Protein AF-A0A953SJ76-F1 (afdb_monomer_lite)

Secondary structure (DSSP, 8-state):
--HHHHHHHHHHHHTT-HHHHHHHHHHHHHHHHHHHHHHHS-HHHHHHHHHHHHHHHHHTGGG--TTS-HHHHHHHHHHHHHHHHHHHTS----TTTGGGT--S---TT--------SSHHHHHHHHHHTTSSSS-----

Sequence (140 aa):
MDRQTERDLIERAIAGDRVAAGEFIQAHQASVYAYLLRMCGRPHLAEDIAQEAFVRVLSNLDRFDFRYRFSTWLFTIARRLYINAMQKHKPAFDSEIVERAVGGGFNPGEPVDDGESLHSRRDMLQHALMRLSTEQREII

Foldseek 3Di:
DDLVLLVVLLVVLVVVPVVSLVVNCVVCLVVQLVVLCVVPVDNVVSVVLSVVLSVVCSVCSVVDDSVDDVNVVSNVSSVVSSVVVVVVPDPPPPPVVVVVPDPDDDDPDDDPDDPDPPPPVVVVVVVVVVVPPDPPPDDD

pLDDT: mean 74.94, std 24.08, range [32.59, 97.19]

Structure (mmCIF, N/CA/C/O backbone):
data_AF-A0A953SJ76-F1
#
_entry.id   AF-A0A953SJ76-F1
#
loop_
_atom_site.group_PDB
_atom_site.id
_atom_site.type_symbol
_atom_site.label_atom_id
_atom_site.label_alt_id
_atom_site.label_comp_id
_atom_site.label_asym_id
_atom_site.label_entity_id
_atom_site.label_seq_id
_atom_site.pdbx_PDB_ins_code
_atom_site.Cartn_x
_atom_site.Cartn_y
_atom_site.Cartn_z
_atom_site.occupancy
_atom_site.B_iso_or_equiv
_atom_site.auth_seq_id
_atom_site.auth_comp_id
_atom_site.auth_asym_id
_atom_site.auth_atom_id
_atom_site.pdbx_PDB_model_num
ATOM 1 N N . MET A 1 1 ? 6.262 4.500 12.864 1.00 83.88 1 MET A N 1
ATOM 2 C CA . MET A 1 1 ? 4.895 4.231 13.345 1.00 83.88 1 MET A CA 1
ATOM 3 C C . MET A 1 1 ? 4.951 3.029 14.271 1.00 83.88 1 MET A C 1
ATOM 5 O O . MET A 1 1 ? 5.533 2.016 13.889 1.00 83.88 1 MET A O 1
ATOM 9 N N . ASP A 1 2 ? 4.469 3.164 15.503 1.00 91.25 2 ASP A N 1
ATOM 10 C CA . ASP A 1 2 ? 4.344 2.035 16.430 1.00 91.25 2 ASP A CA 1
ATOM 11 C C . ASP A 1 2 ? 3.109 1.171 16.093 1.00 91.25 2 ASP A C 1
ATOM 13 O O . ASP A 1 2 ? 2.297 1.526 15.240 1.00 91.25 2 ASP A O 1
ATOM 17 N N . ARG A 1 3 ? 2.977 0.011 16.750 1.00 88.94 3 ARG A N 1
ATOM 18 C CA . ARG A 1 3 ? 1.925 -0.975 16.446 1.00 88.94 3 ARG A CA 1
ATOM 19 C C . ARG A 1 3 ? 0.522 -0.523 16.873 1.00 88.94 3 ARG A C 1
ATOM 21 O O . ARG A 1 3 ? -0.448 -0.988 16.285 1.00 88.94 3 ARG A O 1
ATOM 28 N N . GLN A 1 4 ? 0.408 0.324 17.895 1.00 93.25 4 GLN A N 1
ATOM 29 C CA . GLN A 1 4 ? -0.884 0.807 18.379 1.00 93.25 4 GLN A CA 1
ATOM 30 C C . GLN A 1 4 ? -1.423 1.892 17.448 1.00 93.25 4 GLN A C 1
ATOM 32 O O . GLN A 1 4 ? -2.581 1.828 17.051 1.00 93.25 4 GLN A O 1
ATOM 37 N N . THR A 1 5 ? -0.558 2.817 17.032 1.00 94.25 5 THR A N 1
ATOM 38 C CA . THR A 1 5 ? -0.881 3.835 16.025 1.00 94.25 5 THR A CA 1
ATOM 39 C C . THR A 1 5 ? -1.232 3.194 14.677 1.00 94.25 5 THR A C 1
ATOM 41 O O . THR A 1 5 ? -2.223 3.569 14.062 1.00 94.25 5 THR A O 1
ATOM 44 N N . GLU A 1 6 ? -0.475 2.178 14.233 1.00 93.19 6 GLU A N 1
ATOM 45 C CA . GLU A 1 6 ? -0.784 1.428 12.998 1.00 93.19 6 GLU A CA 1
ATOM 46 C C . GLU A 1 6 ? -2.164 0.755 13.079 1.00 93.19 6 GLU A C 1
ATOM 48 O O . GLU A 1 6 ? -2.924 0.787 12.115 1.00 93.19 6 GLU A O 1
ATOM 53 N N . ARG A 1 7 ? -2.518 0.191 14.240 1.00 95.31 7 ARG A N 1
ATOM 54 C CA . ARG A 1 7 ? -3.835 -0.414 14.462 1.00 95.31 7 ARG A CA 1
ATOM 55 C C . ARG A 1 7 ? -4.966 0.614 14.401 1.00 95.31 7 ARG A C 1
ATOM 57 O O . ARG A 1 7 ? -5.928 0.365 13.684 1.00 95.31 7 ARG A O 1
ATOM 64 N N . ASP A 1 8 ? -4.845 1.735 15.113 1.00 96.56 8 ASP A N 1
ATOM 65 C CA . ASP A 1 8 ? -5.875 2.788 15.141 1.00 96.56 8 ASP A CA 1
ATOM 66 C C . ASP A 1 8 ? -6.176 3.320 13.733 1.00 96.56 8 ASP A C 1
ATOM 68 O O . ASP A 1 8 ? -7.334 3.409 13.320 1.00 96.56 8 ASP A O 1
ATOM 72 N N . LEU A 1 9 ? -5.125 3.584 12.951 1.00 95.44 9 LEU A N 1
ATOM 73 C CA . LEU A 1 9 ? -5.268 4.044 11.572 1.00 95.44 9 LEU A CA 1
ATOM 74 C C . LEU A 1 9 ? -5.977 3.014 10.687 1.00 95.44 9 LEU A C 1
ATOM 76 O O . LEU A 1 9 ? -6.835 3.389 9.890 1.00 95.44 9 LEU A O 1
ATOM 80 N N . ILE A 1 10 ? -5.655 1.724 10.836 1.00 94.25 10 ILE A N 1
ATOM 81 C CA . ILE A 1 10 ? -6.316 0.648 10.086 1.00 94.25 10 ILE A CA 1
ATOM 82 C C . ILE A 1 10 ? -7.796 0.546 10.475 1.00 94.25 10 ILE A C 1
ATOM 84 O O . ILE A 1 10 ? -8.648 0.484 9.593 1.00 94.25 10 ILE A O 1
ATOM 88 N N . GLU A 1 11 ? -8.120 0.553 11.769 1.00 96.31 11 GLU A N 1
ATOM 89 C CA . GLU A 1 11 ? -9.504 0.448 12.255 1.00 96.31 11 GLU A CA 1
ATOM 90 C C . GLU A 1 11 ? -10.362 1.624 11.760 1.00 96.31 11 GLU A C 1
ATOM 92 O O . GLU A 1 11 ? -11.468 1.425 11.250 1.00 96.31 11 GLU A O 1
ATOM 97 N N . ARG A 1 12 ? -9.826 2.847 11.806 1.00 96.69 12 ARG A N 1
ATOM 98 C CA . ARG A 1 12 ? -10.492 4.041 11.264 1.00 96.69 12 ARG A CA 1
ATOM 99 C C . ARG A 1 12 ? -10.632 3.994 9.745 1.00 96.69 12 ARG A C 1
ATOM 101 O O . ARG A 1 12 ? -11.690 4.343 9.220 1.00 96.69 12 ARG A O 1
ATOM 108 N N . ALA A 1 13 ? -9.608 3.531 9.032 1.00 93.88 13 ALA A N 1
ATOM 109 C CA . ALA A 1 13 ? -9.669 3.369 7.583 1.00 93.88 13 ALA A CA 1
ATOM 110 C C . ALA A 1 13 ? -10.743 2.347 7.166 1.00 93.88 13 ALA A C 1
ATOM 112 O O . ALA A 1 13 ? -11.484 2.603 6.218 1.00 93.88 13 ALA A O 1
ATOM 113 N N . ILE A 1 14 ? -10.893 1.239 7.906 1.00 93.88 14 ILE A N 1
ATOM 114 C CA . ILE A 1 14 ? -11.980 0.261 7.710 1.00 93.88 14 ILE A CA 1
ATOM 115 C C . ILE A 1 14 ? -13.352 0.916 7.935 1.00 93.88 14 ILE A C 1
ATOM 117 O O . ILE A 1 14 ? -14.290 0.648 7.187 1.00 93.88 14 ILE A O 1
ATOM 121 N N . ALA A 1 15 ? -13.468 1.821 8.911 1.00 95.19 15 ALA A N 1
ATOM 122 C CA . ALA A 1 15 ? -14.686 2.595 9.165 1.00 95.19 15 ALA A CA 1
ATOM 123 C C . ALA A 1 15 ? -14.970 3.697 8.116 1.00 95.19 15 ALA A C 1
ATOM 125 O O . ALA A 1 15 ? -15.974 4.402 8.223 1.00 95.19 15 ALA A O 1
ATOM 126 N N . GLY A 1 16 ? -14.117 3.852 7.096 1.00 91.69 16 GLY A N 1
ATOM 127 C CA . GLY A 1 16 ? -14.292 4.816 6.007 1.00 91.69 16 GLY A CA 1
ATOM 128 C C . GLY A 1 16 ? -13.602 6.167 6.220 1.00 91.69 16 GLY A C 1
ATOM 129 O O . GLY A 1 16 ? -13.814 7.087 5.425 1.00 91.69 16 GLY A O 1
ATOM 130 N N . ASP A 1 17 ? -12.761 6.306 7.250 1.00 94.94 17 ASP A N 1
ATOM 131 C CA . ASP A 1 17 ? -11.958 7.509 7.472 1.00 94.94 17 ASP A CA 1
ATOM 132 C C . ASP A 1 17 ? -10.850 7.626 6.410 1.00 94.94 17 ASP A C 1
ATOM 134 O O . ASP A 1 17 ? -9.810 6.961 6.452 1.00 94.94 17 ASP A O 1
ATOM 138 N N . ARG A 1 18 ? -11.078 8.514 5.438 1.00 90.25 18 ARG A N 1
ATOM 139 C CA . ARG A 1 18 ? -10.141 8.772 4.337 1.00 90.25 18 ARG A CA 1
ATOM 140 C C . ARG A 1 18 ? -8.841 9.427 4.796 1.00 90.25 18 ARG A C 1
ATOM 142 O O . ARG A 1 18 ? -7.828 9.259 4.122 1.00 90.25 18 ARG A O 1
ATOM 149 N N . VAL A 1 19 ? -8.859 10.170 5.903 1.00 93.94 19 VAL A N 1
ATOM 150 C CA . VAL A 1 19 ? -7.654 10.802 6.453 1.00 93.94 19 VAL A CA 1
ATOM 151 C C . VAL A 1 19 ? -6.761 9.723 7.049 1.00 93.94 19 VAL A C 1
ATOM 153 O O . VAL A 1 19 ? -5.588 9.646 6.692 1.00 93.94 19 VAL A O 1
ATOM 156 N N . ALA A 1 20 ? -7.340 8.817 7.844 1.00 92.38 20 ALA A N 1
ATOM 157 C CA . ALA A 1 20 ? -6.615 7.674 8.396 1.00 92.38 20 ALA A CA 1
ATOM 158 C C . ALA A 1 20 ? -6.025 6.780 7.291 1.00 92.38 20 ALA A C 1
ATOM 160 O O . ALA A 1 20 ? -4.853 6.407 7.352 1.00 92.38 20 ALA A O 1
ATOM 161 N N . ALA A 1 21 ? -6.799 6.507 6.233 1.00 89.06 21 ALA A N 1
ATOM 162 C CA . ALA A 1 21 ? -6.310 5.777 5.064 1.00 89.06 21 ALA A CA 1
ATOM 163 C C . ALA A 1 21 ? -5.140 6.498 4.364 1.00 89.06 21 ALA A C 1
ATOM 165 O O . ALA A 1 21 ? -4.173 5.855 3.953 1.00 89.06 21 ALA A O 1
ATOM 166 N N . GLY A 1 22 ? -5.205 7.827 4.244 1.00 90.50 22 GLY A N 1
ATOM 167 C CA . GLY A 1 22 ? -4.145 8.645 3.652 1.00 90.50 22 GLY A CA 1
ATOM 168 C C . GLY A 1 22 ? -2.847 8.617 4.460 1.00 90.50 22 GLY A C 1
ATOM 169 O O . GLY A 1 22 ? -1.788 8.336 3.899 1.00 90.50 22 GLY A O 1
ATOM 170 N N . GLU A 1 23 ? -2.924 8.844 5.772 1.00 92.31 23 GLU A N 1
ATOM 171 C CA . GLU A 1 23 ? -1.767 8.792 6.680 1.00 92.31 23 GLU A CA 1
ATOM 172 C C . GLU A 1 23 ? -1.094 7.416 6.655 1.00 92.31 23 GLU A C 1
ATOM 174 O O . GLU A 1 23 ? 0.132 7.289 6.574 1.00 92.31 23 GLU A O 1
ATOM 179 N N . PHE A 1 24 ? -1.917 6.373 6.656 1.00 86.81 24 PHE A N 1
ATOM 180 C CA . PHE A 1 24 ? -1.479 4.995 6.562 1.00 86.81 24 PHE A CA 1
ATOM 181 C C . PHE A 1 24 ? -0.731 4.693 5.257 1.00 86.81 24 PHE A C 1
ATOM 183 O O . PHE A 1 24 ? 0.373 4.146 5.280 1.00 86.81 24 PHE A O 1
ATOM 190 N N . ILE A 1 25 ? -1.282 5.093 4.107 1.00 90.06 25 ILE A N 1
ATOM 191 C CA . ILE A 1 25 ? -0.614 4.930 2.807 1.00 90.06 25 ILE A CA 1
ATOM 192 C C . ILE A 1 25 ? 0.693 5.723 2.773 1.00 90.06 25 ILE A C 1
ATOM 194 O O . ILE A 1 25 ? 1.729 5.189 2.366 1.00 90.06 25 ILE A O 1
ATOM 198 N N . GLN A 1 26 ? 0.674 6.972 3.239 1.00 92.31 26 GLN A N 1
ATOM 199 C CA . GLN A 1 26 ? 1.842 7.849 3.237 1.00 92.31 26 GLN A CA 1
ATOM 200 C C . GLN A 1 26 ? 3.007 7.259 4.044 1.00 92.31 26 GLN A C 1
ATOM 202 O O . GLN A 1 26 ? 4.163 7.380 3.632 1.00 92.31 26 GLN A O 1
ATOM 207 N N . ALA A 1 27 ? 2.718 6.565 5.147 1.00 92.25 27 ALA A N 1
ATOM 208 C CA . ALA A 1 27 ? 3.730 5.897 5.961 1.00 92.25 27 ALA A CA 1
ATOM 209 C C . ALA A 1 27 ? 4.440 4.738 5.233 1.00 92.25 27 ALA A C 1
ATOM 211 O O . ALA A 1 27 ? 5.590 4.421 5.551 1.00 92.25 27 ALA A O 1
ATOM 212 N N . HIS A 1 28 ? 3.790 4.108 4.249 1.00 93.12 28 HIS A N 1
ATOM 213 C CA . HIS A 1 28 ? 4.306 2.916 3.573 1.00 93.12 28 HIS A CA 1
ATOM 214 C C . HIS A 1 28 ? 4.743 3.140 2.120 1.00 93.12 28 HIS A C 1
ATOM 216 O O . HIS A 1 28 ? 5.595 2.387 1.634 1.00 93.12 28 HIS A O 1
ATOM 222 N N . GLN A 1 29 ? 4.231 4.172 1.441 1.00 93.75 29 GLN A N 1
ATOM 223 C CA . GLN A 1 29 ? 4.442 4.416 0.006 1.00 93.75 29 GLN A CA 1
ATOM 224 C C . GLN A 1 29 ? 5.914 4.378 -0.414 1.00 93.75 29 GLN A C 1
ATOM 226 O O . GLN A 1 29 ? 6.272 3.664 -1.349 1.00 93.75 29 GLN A O 1
ATOM 231 N N . ALA A 1 30 ? 6.791 5.064 0.326 1.00 94.12 30 ALA A N 1
ATOM 232 C CA . ALA A 1 30 ? 8.201 5.185 -0.030 1.00 94.12 30 ALA A CA 1
ATOM 233 C C . ALA A 1 30 ? 8.911 3.826 0.046 1.00 94.12 30 ALA A C 1
ATOM 235 O O . ALA A 1 30 ? 9.706 3.479 -0.826 1.00 94.12 30 ALA A O 1
ATOM 236 N N . SER A 1 31 ? 8.581 3.026 1.064 1.00 95.69 31 SER A N 1
ATOM 237 C CA . SER A 1 31 ? 9.171 1.700 1.264 1.00 95.69 31 SER A CA 1
ATOM 238 C C . SER A 1 31 ? 8.708 0.681 0.219 1.00 95.69 31 SER A C 1
ATOM 240 O O . SER A 1 31 ? 9.521 -0.102 -0.274 1.00 95.69 31 SER A O 1
ATOM 242 N N . VAL A 1 32 ? 7.426 0.716 -0.163 1.00 96.44 32 VAL A N 1
ATOM 243 C CA . VAL A 1 32 ? 6.865 -0.166 -1.195 1.00 96.44 32 VAL A CA 1
ATOM 244 C C . VAL A 1 32 ? 7.429 0.192 -2.562 1.00 96.44 32 VAL A C 1
ATOM 246 O O . VAL A 1 32 ? 7.891 -0.695 -3.278 1.00 96.44 32 VAL A O 1
ATOM 249 N N . TYR A 1 33 ? 7.464 1.483 -2.892 1.00 96.38 33 TYR A N 1
ATOM 250 C CA . TYR A 1 33 ? 8.047 1.961 -4.139 1.00 96.38 33 TYR A CA 1
ATOM 251 C C . TYR A 1 33 ? 9.529 1.587 -4.247 1.00 96.38 33 TYR A C 1
ATOM 253 O O . TYR A 1 33 ? 9.932 0.977 -5.233 1.00 96.38 33 TYR A O 1
ATOM 261 N N . ALA A 1 34 ? 10.339 1.861 -3.217 1.00 96.38 34 ALA A N 1
ATOM 262 C CA . ALA A 1 34 ? 11.764 1.520 -3.225 1.00 96.38 34 ALA A CA 1
ATOM 263 C C . ALA A 1 34 ? 12.005 0.007 -3.378 1.00 96.38 34 ALA A C 1
ATOM 265 O O . ALA A 1 34 ? 12.905 -0.415 -4.108 1.00 96.38 34 ALA A O 1
ATOM 266 N N . TYR A 1 35 ? 11.185 -0.817 -2.721 1.00 97.19 35 TYR A N 1
ATOM 267 C CA . TYR A 1 35 ? 11.225 -2.269 -2.871 1.00 97.19 35 TYR A CA 1
ATOM 268 C C . TYR A 1 35 ? 10.931 -2.705 -4.311 1.00 97.19 35 TYR A C 1
ATOM 270 O O . TYR A 1 35 ? 11.720 -3.444 -4.899 1.00 97.19 35 TYR A O 1
ATOM 278 N N . LEU A 1 36 ? 9.836 -2.219 -4.897 1.00 96.31 36 LEU A N 1
ATOM 279 C CA . LEU A 1 36 ? 9.432 -2.560 -6.262 1.00 96.31 36 LEU A CA 1
ATOM 280 C C . LEU A 1 36 ? 10.424 -2.041 -7.303 1.00 96.31 36 LEU A C 1
ATOM 282 O O . LEU A 1 36 ? 10.757 -2.765 -8.242 1.00 96.31 36 LEU A O 1
ATOM 286 N N . LEU A 1 37 ? 10.957 -0.835 -7.108 1.00 97.00 37 LEU A N 1
ATOM 287 C CA . LEU A 1 37 ? 11.989 -0.254 -7.959 1.00 97.00 37 LEU A CA 1
ATOM 288 C C . LEU A 1 37 ? 13.245 -1.128 -7.972 1.00 97.00 37 LEU A C 1
ATOM 290 O O . LEU A 1 37 ? 13.774 -1.420 -9.042 1.00 97.00 37 LEU A O 1
ATOM 294 N N . ARG A 1 38 ? 13.679 -1.619 -6.805 1.00 95.69 38 ARG A N 1
ATOM 295 C CA . ARG A 1 38 ? 14.811 -2.551 -6.708 1.00 95.69 38 ARG A CA 1
ATOM 296 C C . ARG A 1 38 ? 14.539 -3.886 -7.406 1.00 95.69 38 ARG A C 1
ATOM 298 O O . ARG A 1 38 ? 15.477 -4.504 -7.896 1.00 95.69 38 ARG A O 1
ATOM 305 N N . MET A 1 39 ? 13.287 -4.344 -7.440 1.00 92.69 39 MET A N 1
ATOM 306 C CA . MET A 1 39 ? 12.917 -5.599 -8.100 1.00 92.69 39 MET A CA 1
ATOM 307 C C . MET A 1 39 ? 12.852 -5.479 -9.623 1.00 92.69 39 MET A C 1
ATOM 309 O O . MET A 1 39 ? 13.357 -6.356 -10.314 1.00 92.69 39 MET A O 1
ATOM 313 N N . CYS A 1 40 ? 12.217 -4.427 -10.147 1.00 92.00 40 CYS A N 1
ATOM 314 C CA . CYS A 1 40 ? 11.949 -4.304 -11.581 1.00 92.00 40 CYS A CA 1
ATOM 315 C C . CYS A 1 40 ? 12.962 -3.438 -12.345 1.00 92.00 40 CYS A C 1
ATOM 317 O O . CYS A 1 40 ? 13.019 -3.523 -13.570 1.00 92.00 40 CYS A O 1
ATOM 319 N N . GLY A 1 41 ? 13.722 -2.579 -11.658 1.00 92.25 41 GLY A N 1
ATOM 320 C CA . GLY A 1 41 ? 14.660 -1.635 -12.276 1.00 92.25 41 GLY A CA 1
ATOM 321 C C . GLY A 1 41 ? 14.002 -0.580 -13.176 1.00 92.25 41 GLY A C 1
ATOM 322 O O . GLY A 1 41 ? 14.695 0.074 -13.951 1.00 92.25 41 GLY A O 1
ATOM 323 N N . ARG A 1 42 ? 12.671 -0.427 -13.120 1.00 93.62 42 ARG A N 1
ATOM 324 C CA . ARG A 1 42 ? 11.880 0.436 -14.011 1.00 93.62 42 ARG A CA 1
ATOM 325 C C . ARG A 1 42 ? 10.966 1.352 -13.187 1.00 93.62 42 ARG A C 1
ATOM 327 O O . ARG A 1 42 ? 9.980 0.853 -12.650 1.00 93.62 42 ARG A O 1
ATOM 334 N N . PRO A 1 43 ? 11.243 2.668 -13.111 1.00 94.44 43 PRO A N 1
ATOM 335 C CA . PRO A 1 43 ? 10.475 3.604 -12.284 1.00 94.44 43 PRO A CA 1
ATOM 336 C C . PRO A 1 43 ? 8.964 3.575 -12.533 1.00 94.44 43 PRO A C 1
ATOM 338 O O . PRO A 1 43 ? 8.207 3.353 -11.595 1.00 94.44 43 PRO A O 1
ATOM 341 N N . HIS A 1 44 ? 8.536 3.689 -13.794 1.00 94.50 44 HIS A N 1
ATOM 342 C CA . HIS A 1 44 ? 7.112 3.681 -14.154 1.00 94.50 44 HIS A CA 1
ATOM 343 C C . HIS A 1 44 ? 6.403 2.393 -13.731 1.00 94.50 44 HIS A C 1
ATOM 345 O O . HIS A 1 44 ? 5.347 2.429 -13.116 1.00 94.50 44 HIS A O 1
ATOM 351 N N . LEU A 1 45 ? 7.028 1.239 -13.975 1.00 93.94 45 LEU A N 1
ATOM 352 C CA . LEU A 1 45 ? 6.436 -0.038 -13.591 1.00 93.94 45 LEU A CA 1
ATOM 353 C C . LEU A 1 45 ? 6.366 -0.206 -12.065 1.00 93.94 45 LEU A C 1
ATOM 355 O O . LEU A 1 45 ? 5.412 -0.784 -11.549 1.00 93.94 45 LEU A O 1
ATOM 359 N N . ALA A 1 46 ? 7.375 0.278 -11.336 1.00 94.56 46 ALA A N 1
ATOM 360 C CA . ALA A 1 46 ? 7.359 0.265 -9.878 1.00 94.56 46 ALA A CA 1
ATOM 361 C C . ALA A 1 46 ? 6.217 1.122 -9.320 1.00 94.56 46 ALA A C 1
ATOM 363 O O . ALA A 1 46 ? 5.558 0.704 -8.370 1.00 94.56 46 ALA A O 1
ATOM 364 N N . GLU A 1 47 ? 5.983 2.290 -9.918 1.00 95.12 47 GLU A N 1
ATOM 365 C CA . GLU A 1 47 ? 4.885 3.187 -9.567 1.00 95.12 47 GLU A CA 1
ATOM 366 C C . GLU A 1 47 ? 3.522 2.536 -9.830 1.00 95.12 47 GLU A C 1
ATOM 368 O O . GLU A 1 47 ? 2.716 2.441 -8.904 1.00 95.12 47 GLU A O 1
ATOM 373 N N . ASP A 1 48 ? 3.306 1.984 -11.027 1.00 95.75 48 ASP A N 1
ATOM 374 C CA . ASP A 1 48 ? 2.055 1.310 -11.397 1.00 95.75 48 ASP A CA 1
ATOM 375 C C . ASP A 1 48 ? 1.728 0.151 -10.441 1.00 95.75 48 ASP A C 1
ATOM 377 O O . ASP A 1 48 ? 0.611 0.025 -9.932 1.00 95.75 48 ASP A O 1
ATOM 381 N N . ILE A 1 49 ? 2.723 -0.695 -10.144 1.00 96.38 49 ILE A N 1
ATOM 382 C CA . ILE A 1 49 ? 2.545 -1.821 -9.218 1.00 96.38 49 ILE A CA 1
ATOM 383 C C . ILE A 1 49 ? 2.277 -1.320 -7.794 1.00 96.38 49 ILE A C 1
ATOM 385 O O . ILE A 1 49 ? 1.467 -1.919 -7.084 1.00 96.38 49 ILE A O 1
ATOM 389 N N . ALA A 1 50 ? 2.950 -0.253 -7.353 1.00 96.00 50 ALA A N 1
ATOM 390 C CA . ALA A 1 50 ? 2.744 0.308 -6.022 1.00 96.00 50 ALA A CA 1
ATOM 391 C C . ALA A 1 50 ? 1.318 0.847 -5.866 1.00 96.00 50 ALA A C 1
ATOM 393 O O . ALA A 1 50 ? 0.661 0.546 -4.869 1.00 96.00 50 ALA A O 1
ATOM 394 N N . GLN A 1 51 ? 0.822 1.589 -6.858 1.00 95.25 51 GLN A N 1
ATOM 395 C CA . GLN A 1 51 ? -0.542 2.114 -6.860 1.00 95.25 51 GLN A CA 1
ATOM 396 C C . GLN A 1 51 ? -1.572 0.980 -6.782 1.00 95.25 51 GLN A C 1
ATOM 398 O O . GLN A 1 51 ? -2.410 0.970 -5.879 1.00 95.25 51 GLN A O 1
ATOM 403 N N . GLU A 1 52 ? -1.454 -0.030 -7.648 1.00 95.94 52 GLU A N 1
ATOM 404 C CA . GLU A 1 52 ? -2.326 -1.212 -7.626 1.00 95.94 52 GLU A CA 1
ATOM 405 C C . GLU A 1 52 ? -2.246 -1.962 -6.281 1.00 95.94 52 GLU A C 1
ATOM 407 O O . GLU A 1 52 ? -3.258 -2.449 -5.769 1.00 95.94 52 GLU A O 1
ATOM 412 N N . ALA A 1 53 ? -1.063 -2.034 -5.657 1.00 95.69 53 ALA A N 1
ATOM 413 C CA . ALA A 1 53 ? -0.903 -2.653 -4.342 1.00 95.69 53 ALA A CA 1
ATOM 414 C C . ALA A 1 53 ? -1.709 -1.920 -3.263 1.00 95.69 53 ALA A C 1
ATOM 416 O O . ALA A 1 53 ? -2.405 -2.575 -2.484 1.00 95.69 53 ALA A O 1
ATOM 417 N N . PHE A 1 54 ? -1.661 -0.586 -3.234 1.00 94.50 54 PHE A N 1
ATOM 418 C CA . PHE A 1 54 ? -2.430 0.208 -2.274 1.00 94.50 54 PHE A CA 1
ATOM 419 C C . PHE A 1 54 ? -3.935 0.135 -2.529 1.00 94.50 54 PHE A C 1
ATOM 421 O O . PHE A 1 54 ? -4.695 -0.006 -1.571 1.00 94.50 54 PHE A O 1
ATOM 428 N N . VAL A 1 55 ? -4.371 0.125 -3.793 1.00 95.19 55 VAL A N 1
ATOM 429 C CA . VAL A 1 55 ? -5.784 -0.101 -4.142 1.00 95.19 55 VAL A CA 1
ATOM 430 C C . VAL A 1 55 ? -6.266 -1.444 -3.590 1.00 95.19 55 VAL A C 1
ATOM 432 O O . VAL A 1 55 ? -7.301 -1.503 -2.921 1.00 95.19 55 VAL A O 1
ATOM 435 N N . ARG A 1 56 ? -5.505 -2.528 -3.796 1.00 92.94 56 ARG A N 1
ATOM 436 C CA . ARG A 1 56 ? -5.868 -3.857 -3.275 1.00 92.94 56 ARG A CA 1
ATOM 437 C C . ARG A 1 56 ? -5.870 -3.929 -1.760 1.00 92.94 56 ARG A C 1
ATOM 439 O O . ARG A 1 56 ? -6.749 -4.580 -1.202 1.00 92.94 56 ARG A O 1
ATOM 446 N N . VAL A 1 57 ? -4.902 -3.286 -1.116 1.00 93.12 57 VAL A N 1
ATOM 447 C CA . VAL A 1 57 ? -4.816 -3.205 0.343 1.00 93.12 57 VAL A CA 1
ATOM 448 C C . VAL A 1 57 ? -6.043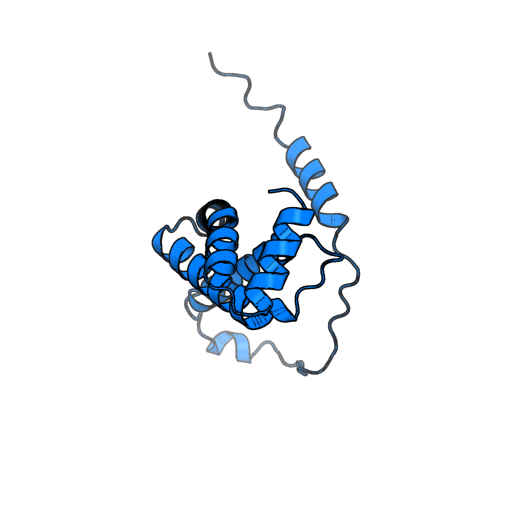 -2.521 0.913 1.00 93.12 57 VAL A C 1
ATOM 450 O O . VAL A 1 57 ? -6.696 -3.114 1.759 1.00 93.12 57 VAL A O 1
ATOM 453 N N . LEU A 1 58 ? -6.399 -1.331 0.422 1.00 92.06 58 LEU A N 1
ATOM 454 C CA . LEU A 1 58 ? -7.581 -0.616 0.902 1.00 92.06 58 LEU A CA 1
ATOM 455 C C . LEU A 1 58 ? -8.866 -1.412 0.647 1.00 92.06 58 LEU A C 1
ATOM 457 O O . LEU A 1 58 ? -9.722 -1.490 1.520 1.00 92.06 58 LEU A O 1
ATOM 461 N N . SER A 1 59 ? -8.972 -2.057 -0.519 1.00 91.69 59 SER A N 1
ATOM 462 C CA . SER A 1 59 ? -10.150 -2.854 -0.897 1.00 91.69 59 SER A CA 1
ATOM 463 C C . SER A 1 59 ? -10.326 -4.140 -0.081 1.00 91.69 59 SER A C 1
ATOM 465 O O . SER A 1 59 ? -11.382 -4.757 -0.155 1.00 91.69 59 SER A O 1
ATOM 467 N N . ASN A 1 60 ? -9.288 -4.590 0.630 1.00 93.50 60 ASN A N 1
ATOM 468 C CA . ASN A 1 60 ? -9.302 -5.82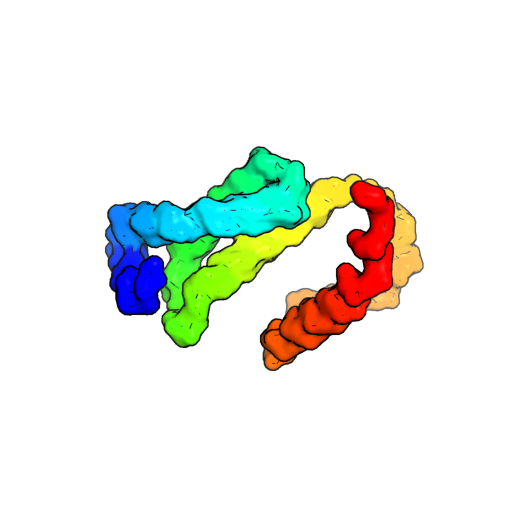1 1.428 1.00 93.50 60 ASN A CA 1
ATOM 469 C C . ASN A 1 60 ? -8.842 -5.571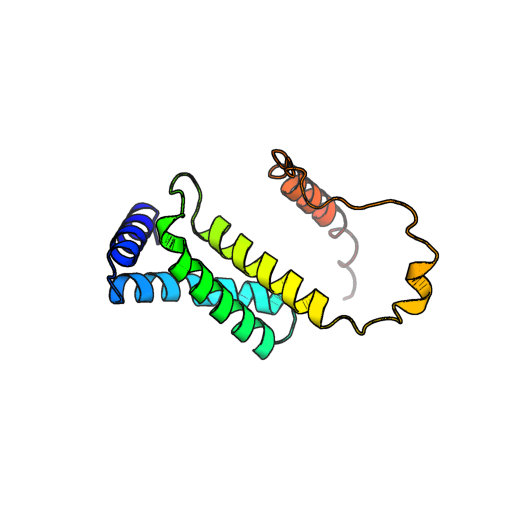 2.870 1.00 93.50 60 ASN A C 1
ATOM 471 O O . ASN A 1 60 ? -8.409 -6.503 3.551 1.00 93.50 60 ASN A O 1
ATOM 475 N N . LEU A 1 61 ? -8.847 -4.313 3.315 1.00 92.56 61 LEU A N 1
ATOM 476 C CA . LEU A 1 61 ? -8.286 -3.925 4.606 1.00 92.56 61 LEU A CA 1
ATOM 477 C C . LEU A 1 61 ? -9.077 -4.541 5.767 1.00 92.56 61 LEU A C 1
ATOM 479 O O . LEU A 1 61 ? -8.496 -4.904 6.783 1.00 92.56 61 LEU A O 1
ATOM 483 N N . ASP A 1 62 ? -10.378 -4.750 5.564 1.00 92.62 62 ASP A N 1
ATOM 484 C CA . ASP A 1 62 ? -11.300 -5.479 6.441 1.00 92.62 62 ASP A CA 1
ATOM 485 C C . ASP A 1 62 ? -10.879 -6.936 6.702 1.00 92.62 62 ASP A C 1
ATOM 487 O O . ASP A 1 62 ? -11.235 -7.516 7.726 1.00 92.62 62 ASP A O 1
ATOM 491 N N . ARG A 1 63 ? -10.092 -7.530 5.797 1.00 92.38 63 ARG A N 1
ATOM 492 C CA . ARG A 1 63 ? -9.583 -8.906 5.905 1.00 92.38 63 ARG A CA 1
ATOM 493 C C . ARG A 1 63 ? -8.212 -8.992 6.572 1.00 92.38 63 ARG A C 1
ATOM 495 O O . ARG A 1 63 ? -7.665 -10.091 6.688 1.00 92.38 63 ARG A O 1
ATOM 502 N N . PHE A 1 64 ? -7.616 -7.864 6.955 1.00 92.50 64 PHE A N 1
ATOM 503 C CA . PHE A 1 64 ? -6.310 -7.860 7.598 1.00 92.50 64 PHE A CA 1
ATOM 504 C C . PHE A 1 64 ? -6.392 -8.421 9.023 1.00 92.50 64 PHE A C 1
ATOM 506 O O . PHE A 1 64 ? -7.174 -7.972 9.857 1.00 92.50 64 PHE A O 1
ATOM 513 N N . ASP A 1 65 ? -5.528 -9.389 9.320 1.00 91.50 65 ASP A N 1
ATOM 514 C CA . ASP A 1 65 ? -5.416 -9.985 10.646 1.00 91.50 65 ASP A CA 1
ATOM 515 C C . ASP A 1 65 ? -4.273 -9.336 11.441 1.00 91.50 65 ASP A C 1
ATOM 517 O O . ASP A 1 65 ? -3.086 -9.538 11.158 1.00 91.50 65 ASP A O 1
ATOM 521 N N . PHE A 1 66 ? -4.640 -8.601 12.494 1.00 91.94 66 PHE A N 1
ATOM 522 C CA . PHE A 1 66 ? -3.722 -7.867 13.371 1.00 91.94 66 PHE A CA 1
ATOM 523 C C . PHE A 1 66 ? -2.705 -8.735 14.136 1.00 91.94 66 PHE A C 1
ATOM 525 O O . PHE A 1 66 ? -1.774 -8.197 14.759 1.00 91.94 66 PHE A O 1
ATOM 532 N N . ARG A 1 67 ? -2.843 -10.069 14.113 1.00 91.50 67 ARG A N 1
ATOM 533 C CA . ARG A 1 67 ? -1.805 -10.985 14.614 1.00 91.50 67 ARG A CA 1
ATOM 534 C C . ARG A 1 67 ? -0.507 -10.835 13.818 1.00 91.50 67 ARG A C 1
ATOM 536 O O . ARG A 1 67 ? 0.576 -10.918 14.406 1.00 91.50 67 ARG A O 1
ATOM 543 N N . TYR A 1 68 ? -0.602 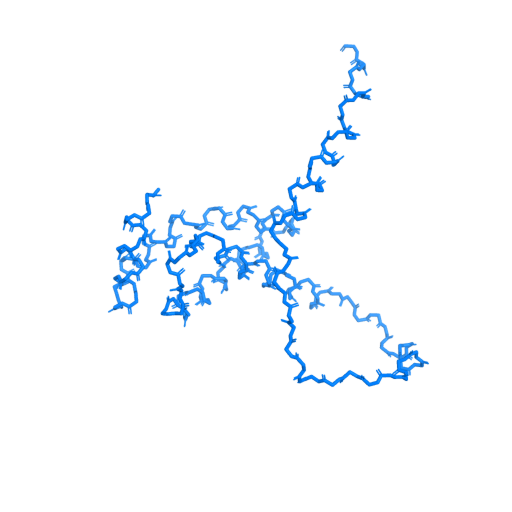-10.532 12.524 1.00 91.62 68 TYR A N 1
ATOM 544 C CA . TYR A 1 68 ? 0.541 -10.328 11.637 1.00 91.62 68 TYR A CA 1
ATOM 545 C C . TYR A 1 68 ? 0.999 -8.864 11.600 1.00 91.62 68 TYR A C 1
ATOM 547 O O . TYR A 1 68 ? 0.320 -7.949 12.064 1.00 91.62 68 TYR A O 1
ATOM 555 N N . ARG A 1 69 ? 2.200 -8.631 11.061 1.00 90.19 69 ARG A N 1
ATOM 556 C CA . ARG A 1 69 ? 2.686 -7.277 10.762 1.00 90.19 69 ARG A CA 1
ATOM 557 C C . ARG A 1 69 ? 2.041 -6.804 9.467 1.00 90.19 69 ARG A C 1
ATOM 559 O O . ARG A 1 69 ? 2.138 -7.501 8.455 1.00 90.19 69 ARG A O 1
ATOM 566 N N . PHE A 1 70 ? 1.457 -5.610 9.479 1.00 91.00 70 PHE A N 1
ATOM 567 C CA . PHE A 1 70 ? 0.826 -5.049 8.289 1.00 91.00 70 PHE A CA 1
ATOM 568 C C . PHE A 1 70 ? 1.812 -4.932 7.121 1.00 91.00 70 PHE A C 1
ATOM 570 O O . PHE A 1 70 ? 1.511 -5.352 6.005 1.00 91.00 70 PHE A O 1
ATOM 577 N N . SER A 1 71 ? 3.041 -4.484 7.399 1.00 90.06 71 SER A N 1
ATOM 578 C CA . SER A 1 71 ? 4.108 -4.427 6.396 1.00 90.06 71 SER A CA 1
ATOM 579 C C . SER A 1 71 ? 4.322 -5.769 5.686 1.00 90.06 71 SER A C 1
ATOM 581 O O . SER A 1 71 ? 4.426 -5.808 4.464 1.00 90.06 71 SER A O 1
ATOM 583 N N . THR A 1 72 ? 4.320 -6.891 6.410 1.00 92.56 72 THR A N 1
ATOM 584 C CA . THR A 1 72 ? 4.455 -8.229 5.813 1.00 92.56 72 THR A CA 1
ATOM 585 C C . THR A 1 72 ? 3.310 -8.544 4.850 1.00 92.56 72 THR A C 1
ATOM 587 O O . THR A 1 72 ? 3.552 -9.068 3.760 1.00 92.56 72 THR A O 1
ATOM 590 N N . TRP A 1 73 ? 2.075 -8.200 5.217 1.00 94.94 73 TRP A N 1
ATOM 591 C CA . TRP A 1 73 ? 0.902 -8.391 4.363 1.00 94.94 73 TRP A CA 1
ATOM 592 C C . TRP A 1 73 ? 0.970 -7.515 3.100 1.00 94.94 73 TRP A C 1
ATOM 594 O O . TRP A 1 73 ? 0.863 -8.031 1.985 1.00 94.94 73 TRP A O 1
ATOM 604 N N . LEU A 1 74 ? 1.285 -6.227 3.258 1.00 94.88 74 LEU A N 1
ATOM 605 C CA . LEU A 1 74 ? 1.470 -5.269 2.165 1.00 94.88 74 LEU A CA 1
ATOM 606 C C . LEU A 1 74 ? 2.554 -5.713 1.170 1.00 94.88 74 LEU A C 1
ATOM 608 O O . LEU A 1 74 ? 2.307 -5.777 -0.035 1.00 94.88 74 LEU A O 1
ATOM 612 N N . PHE A 1 75 ? 3.746 -6.082 1.654 1.00 94.56 75 PHE A N 1
ATOM 613 C CA . PHE A 1 75 ? 4.837 -6.541 0.785 1.00 94.56 75 PHE A CA 1
ATOM 614 C C . PHE A 1 75 ? 4.511 -7.864 0.082 1.00 94.56 75 PHE A C 1
ATOM 616 O O . PHE A 1 75 ? 4.976 -8.099 -1.035 1.00 94.56 75 PHE A O 1
ATOM 623 N N . THR A 1 76 ? 3.682 -8.716 0.690 1.00 95.81 76 THR A N 1
ATOM 624 C CA . THR A 1 76 ? 3.193 -9.941 0.042 1.00 95.81 76 THR A CA 1
ATOM 625 C C . THR A 1 76 ? 2.300 -9.611 -1.153 1.00 95.81 76 THR A C 1
ATOM 627 O O . THR A 1 76 ? 2.483 -10.189 -2.227 1.00 95.81 76 THR A O 1
ATOM 630 N N . ILE A 1 77 ? 1.379 -8.654 -1.002 1.00 94.88 77 ILE A N 1
ATOM 631 C CA . ILE A 1 77 ? 0.519 -8.177 -2.094 1.00 94.88 77 ILE A CA 1
ATOM 632 C C . ILE A 1 77 ? 1.367 -7.542 -3.204 1.00 94.88 77 ILE A C 1
ATOM 634 O O . ILE A 1 77 ? 1.259 -7.954 -4.360 1.00 94.88 77 ILE A O 1
ATOM 638 N N . ALA A 1 78 ? 2.269 -6.619 -2.854 1.00 93.81 78 ALA A N 1
ATOM 639 C CA . ALA A 1 78 ? 3.149 -5.948 -3.814 1.00 93.81 78 ALA A CA 1
ATOM 640 C C . ALA A 1 78 ? 4.011 -6.946 -4.609 1.00 93.81 78 ALA A C 1
ATOM 642 O O . ALA A 1 78 ? 4.093 -6.871 -5.835 1.00 93.81 78 ALA A O 1
ATOM 643 N N . ARG A 1 79 ? 4.598 -7.950 -3.940 1.00 96.12 79 ARG A N 1
ATOM 644 C CA . ARG A 1 79 ? 5.383 -8.999 -4.607 1.00 96.12 79 ARG A CA 1
ATOM 645 C C . ARG A 1 79 ? 4.538 -9.832 -5.571 1.00 96.12 79 ARG A C 1
ATOM 647 O O . ARG A 1 79 ? 5.014 -10.155 -6.657 1.00 96.12 79 ARG A O 1
ATOM 654 N N . ARG A 1 80 ? 3.313 -10.206 -5.187 1.00 96.06 80 ARG A N 1
ATOM 655 C CA . ARG A 1 80 ? 2.399 -10.967 -6.060 1.00 96.06 80 ARG A CA 1
ATOM 656 C C . ARG A 1 80 ? 2.065 -10.175 -7.323 1.00 96.06 80 ARG A C 1
ATOM 658 O O . ARG A 1 80 ? 2.139 -10.721 -8.419 1.00 96.06 80 ARG A O 1
ATOM 665 N N . LEU A 1 81 ? 1.773 -8.886 -7.176 1.00 95.88 81 LEU A N 1
ATOM 666 C CA . LEU A 1 81 ? 1.523 -7.990 -8.305 1.00 95.88 81 LEU A CA 1
ATOM 667 C C . LEU A 1 81 ? 2.730 -7.867 -9.233 1.00 95.88 81 LEU A C 1
ATOM 669 O O . LEU A 1 81 ? 2.578 -7.985 -10.446 1.00 95.88 81 LEU A O 1
ATOM 673 N N . TYR A 1 82 ? 3.927 -7.717 -8.669 1.00 95.62 82 TYR A N 1
ATOM 674 C CA . TYR A 1 82 ? 5.163 -7.709 -9.444 1.00 95.62 82 TYR A CA 1
ATOM 675 C C . TYR A 1 82 ? 5.356 -8.996 -10.257 1.00 95.62 82 TYR A C 1
ATOM 677 O O . TYR A 1 82 ? 5.635 -8.925 -11.452 1.00 95.62 82 TYR A O 1
ATOM 685 N N . ILE A 1 83 ? 5.174 -10.173 -9.646 1.00 94.06 83 ILE A N 1
ATOM 686 C CA . ILE A 1 83 ? 5.316 -11.456 -10.354 1.00 94.06 83 ILE A CA 1
ATOM 687 C C . ILE A 1 83 ? 4.331 -11.530 -11.525 1.00 94.06 83 ILE A C 1
ATOM 689 O O . ILE A 1 83 ? 4.728 -11.878 -12.637 1.00 94.06 83 ILE A O 1
ATOM 693 N N . ASN A 1 84 ? 3.077 -11.135 -11.297 1.00 92.12 84 ASN A N 1
ATOM 694 C CA . ASN A 1 84 ? 2.053 -11.113 -12.338 1.00 92.12 84 ASN A CA 1
ATOM 695 C C . ASN A 1 84 ? 2.413 -10.147 -13.478 1.00 92.12 84 ASN A C 1
ATOM 697 O O . ASN A 1 84 ? 2.227 -10.479 -14.648 1.00 92.12 84 ASN A O 1
ATOM 701 N N . ALA A 1 85 ? 2.956 -8.968 -13.161 1.00 90.94 85 ALA A N 1
ATOM 702 C CA . ALA A 1 85 ? 3.416 -8.013 -14.166 1.00 90.94 85 ALA A CA 1
ATOM 703 C C . ALA A 1 85 ? 4.573 -8.584 -15.006 1.00 90.94 85 ALA A C 1
ATOM 705 O O . ALA A 1 85 ? 4.574 -8.455 -16.227 1.00 90.94 85 ALA A O 1
ATOM 706 N N . MET A 1 86 ? 5.523 -9.290 -14.385 1.00 88.81 86 MET A N 1
ATOM 707 C CA . MET A 1 86 ? 6.638 -9.931 -15.096 1.00 88.81 86 MET A CA 1
ATOM 708 C C . MET A 1 86 ? 6.205 -11.093 -15.989 1.00 88.81 86 MET A C 1
ATOM 710 O O . MET A 1 86 ? 6.761 -11.266 -17.071 1.00 88.81 86 MET A O 1
ATOM 714 N N . GLN A 1 87 ? 5.198 -11.866 -15.582 1.00 85.00 87 GLN A N 1
ATOM 715 C CA . GLN A 1 87 ? 4.655 -12.945 -16.410 1.00 85.00 87 GLN A CA 1
ATOM 716 C C . GLN A 1 87 ? 3.963 -12.412 -17.670 1.00 85.00 87 GLN A C 1
ATOM 718 O O . GLN A 1 87 ? 4.133 -12.994 -18.736 1.00 85.00 87 GLN A O 1
ATOM 723 N N . LYS A 1 88 ? 3.260 -11.274 -17.580 1.00 75.62 88 LYS A N 1
ATOM 724 C CA . LYS A 1 88 ? 2.621 -10.619 -18.736 1.00 75.62 88 LYS A CA 1
ATOM 725 C C . LYS A 1 88 ? 3.615 -10.059 -19.760 1.00 75.62 88 LYS A C 1
ATOM 727 O O . LYS A 1 88 ? 3.257 -9.897 -20.920 1.00 75.62 88 LYS A O 1
ATOM 732 N N . HIS A 1 89 ? 4.844 -9.758 -19.341 1.00 61.75 89 HIS A N 1
ATOM 733 C CA . HIS A 1 89 ? 5.896 -9.212 -20.206 1.00 61.75 89 HIS A CA 1
ATOM 734 C C . HIS A 1 89 ? 6.865 -10.262 -20.753 1.00 61.75 89 HIS A C 1
ATOM 736 O O . HIS A 1 89 ? 7.793 -9.902 -21.481 1.00 61.75 89 HIS A O 1
ATOM 742 N N . LYS A 1 90 ? 6.678 -11.547 -20.434 1.00 53.72 90 LYS A N 1
ATOM 743 C CA . LYS A 1 90 ? 7.398 -12.600 -21.145 1.00 53.72 90 LYS A CA 1
ATOM 744 C C . LYS A 1 90 ? 6.889 -12.577 -22.592 1.00 53.72 90 LYS A C 1
ATOM 746 O O . LYS A 1 90 ? 5.681 -12.733 -22.772 1.00 53.72 90 LYS A O 1
ATOM 751 N N . PRO A 1 91 ? 7.746 -12.364 -23.613 1.00 46.16 91 PRO A N 1
ATOM 752 C CA . PRO A 1 91 ? 7.326 -12.647 -24.977 1.00 46.16 91 PRO A CA 1
ATOM 753 C C . PRO A 1 91 ? 6.809 -14.081 -24.967 1.00 46.16 91 PRO A C 1
ATOM 755 O O . PRO A 1 91 ? 7.456 -14.961 -24.388 1.00 46.16 91 PRO A O 1
ATOM 758 N N . ALA A 1 92 ? 5.607 -14.284 -25.503 1.00 50.34 92 ALA A N 1
ATOM 759 C CA . ALA A 1 92 ? 5.082 -15.614 -25.729 1.00 50.34 92 ALA A CA 1
ATOM 760 C C . ALA A 1 92 ? 6.084 -16.315 -26.653 1.00 50.34 92 ALA A C 1
ATOM 762 O O . ALA A 1 92 ? 6.071 -16.109 -27.859 1.00 50.34 92 ALA A O 1
ATOM 763 N N . PHE A 1 93 ? 7.030 -17.057 -26.077 1.00 44.44 93 PHE A N 1
ATOM 764 C CA . PHE A 1 93 ? 7.738 -18.078 -26.823 1.00 44.44 93 PHE A CA 1
ATOM 765 C C . PHE A 1 93 ? 6.650 -19.025 -27.315 1.00 44.44 93 PHE A C 1
ATOM 767 O O . PHE A 1 93 ? 5.851 -19.486 -26.495 1.00 44.44 93 PHE A O 1
ATOM 774 N N . ASP A 1 94 ? 6.586 -19.195 -28.636 1.00 43.81 94 ASP A N 1
ATOM 775 C CA . ASP A 1 94 ? 5.566 -19.940 -29.368 1.00 43.81 94 ASP A CA 1
ATOM 776 C C . ASP A 1 94 ? 5.008 -21.103 -28.549 1.00 43.81 94 ASP A C 1
ATOM 778 O O . ASP A 1 94 ? 5.679 -22.105 -28.285 1.00 43.81 94 ASP A O 1
ATOM 782 N N . SER A 1 95 ? 3.747 -20.959 -28.139 1.00 42.28 95 SER A N 1
ATOM 783 C CA . SER A 1 95 ? 3.017 -22.009 -27.426 1.00 42.28 95 SER A CA 1
ATOM 784 C C . SER A 1 95 ? 2.822 -23.273 -28.279 1.00 42.28 95 SER A C 1
ATOM 786 O O . SER A 1 95 ? 2.437 -24.302 -27.736 1.00 42.28 95 SER A O 1
ATOM 788 N N . GLU A 1 96 ? 3.184 -23.249 -29.567 1.00 41.06 96 GLU A N 1
ATOM 789 C CA . GLU A 1 96 ? 3.171 -24.423 -30.449 1.00 41.06 96 GLU A CA 1
ATOM 790 C C . GLU A 1 96 ? 4.234 -25.484 -30.101 1.00 41.06 96 GLU A C 1
ATOM 792 O O . GLU A 1 96 ? 4.056 -26.651 -30.442 1.00 41.06 96 GLU A O 1
ATOM 797 N N . ILE A 1 97 ? 5.314 -25.154 -29.375 1.00 45.00 97 ILE A N 1
ATOM 798 C CA . ILE A 1 97 ? 6.331 -26.166 -29.005 1.00 45.00 97 ILE A CA 1
ATOM 799 C C . ILE A 1 97 ? 5.974 -26.903 -27.698 1.00 45.00 97 ILE A C 1
ATOM 801 O O . ILE A 1 97 ? 6.396 -28.043 -27.489 1.00 45.00 97 ILE A O 1
ATOM 805 N N . VAL A 1 98 ? 5.157 -26.307 -26.822 1.00 41.53 98 VAL A N 1
ATOM 806 C CA . VAL A 1 98 ? 4.858 -26.871 -25.487 1.00 41.53 98 VAL A CA 1
ATOM 807 C C . VAL A 1 98 ? 3.666 -27.839 -25.496 1.00 41.53 98 VAL A C 1
ATOM 809 O O . VAL A 1 98 ? 3.588 -28.711 -24.627 1.00 41.53 98 VAL A O 1
ATOM 812 N N . GLU A 1 99 ? 2.798 -27.791 -26.513 1.00 40.41 99 GLU A N 1
ATOM 813 C CA . GLU A 1 99 ? 1.664 -28.724 -26.654 1.00 40.41 99 GLU A CA 1
ATOM 814 C C . GLU A 1 99 ? 2.086 -30.198 -26.770 1.00 40.41 99 GLU A C 1
ATOM 816 O O . GLU A 1 99 ? 1.303 -31.097 -26.470 1.00 40.41 99 GLU A O 1
ATOM 821 N N . ARG A 1 100 ? 3.347 -30.482 -27.125 1.00 37.75 100 ARG A N 1
ATOM 822 C CA . ARG A 1 100 ? 3.842 -31.860 -27.253 1.00 37.75 100 ARG A CA 1
ATOM 823 C C . ARG A 1 100 ? 4.383 -32.467 -25.951 1.00 37.75 100 ARG A C 1
ATOM 825 O O . ARG A 1 100 ? 4.672 -33.660 -25.936 1.00 37.75 100 ARG A O 1
ATOM 832 N N . ALA A 1 101 ? 4.528 -31.687 -24.873 1.00 46.62 101 ALA A N 1
ATOM 833 C CA . ALA A 1 101 ? 5.247 -32.120 -23.667 1.00 46.62 101 ALA A CA 1
ATOM 834 C C . ALA A 1 101 ? 4.385 -32.314 -22.405 1.00 46.62 101 ALA A C 1
ATOM 836 O O . ALA A 1 101 ? 4.861 -32.933 -21.456 1.00 46.62 101 ALA A O 1
ATOM 837 N N . VAL A 1 102 ? 3.136 -31.836 -22.360 1.00 41.38 102 VAL A N 1
ATOM 838 C CA . VAL A 1 102 ? 2.318 -31.882 -21.129 1.00 41.38 102 VAL A CA 1
ATOM 839 C C . VAL A 1 102 ? 1.086 -32.768 -21.313 1.00 41.38 102 VAL A C 1
ATOM 841 O O . VAL A 1 102 ? -0.059 -32.344 -21.200 1.00 41.38 102 VAL A O 1
ATOM 844 N N . GLY A 1 103 ? 1.336 -34.050 -21.581 1.00 39.28 103 GLY A N 1
ATOM 845 C CA . GLY A 1 103 ? 0.377 -35.111 -21.284 1.00 39.28 103 GLY A CA 1
ATOM 846 C C . GLY A 1 103 ? 0.386 -35.390 -19.781 1.00 39.28 103 GLY A C 1
ATOM 847 O O . GLY A 1 103 ? 1.077 -36.293 -19.325 1.00 39.28 103 GLY A O 1
ATOM 848 N N . GLY A 1 104 ? -0.334 -34.587 -19.001 1.00 37.03 104 GLY A N 1
ATOM 849 C CA . GLY A 1 104 ? -0.435 -34.764 -17.551 1.00 37.03 104 GLY A CA 1
ATOM 850 C C . GLY A 1 104 ? -1.267 -33.656 -16.929 1.00 37.03 104 GLY A C 1
ATOM 851 O O . GLY A 1 104 ? -0.775 -32.549 -16.740 1.00 37.03 104 GLY A O 1
ATOM 852 N N . GLY A 1 105 ? -2.545 -33.945 -16.689 1.0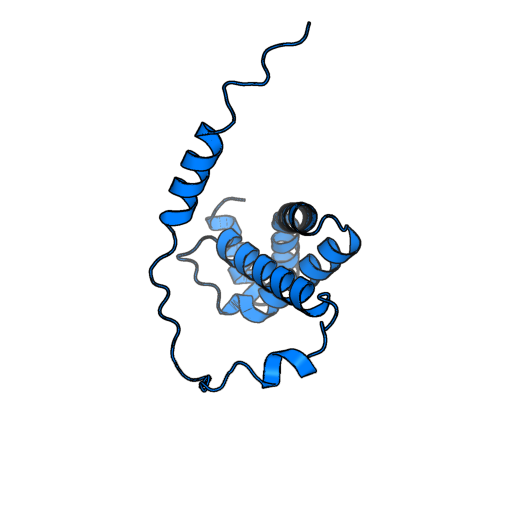0 35.75 105 GLY A N 1
ATOM 853 C CA . GLY A 1 105 ? -3.564 -32.964 -16.329 1.00 35.75 105 GLY A CA 1
ATOM 854 C C . GLY A 1 105 ? -3.252 -32.177 -15.057 1.00 35.75 105 GLY A C 1
ATOM 855 O O . GLY A 1 105 ? -2.925 -32.745 -14.019 1.00 35.75 105 GLY A O 1
ATOM 856 N N . PHE A 1 106 ? -3.422 -30.859 -15.142 1.00 36.94 106 PHE A N 1
ATOM 857 C CA . PHE A 1 106 ? -3.440 -29.964 -13.992 1.00 36.94 106 PHE A CA 1
ATOM 858 C C . PHE A 1 106 ? -4.902 -29.651 -13.647 1.00 36.94 106 PHE A C 1
ATOM 860 O O . PHE A 1 106 ? -5.611 -29.050 -14.455 1.00 36.94 106 PHE A O 1
ATOM 867 N N . ASN A 1 107 ? -5.369 -30.098 -12.477 1.00 46.22 107 ASN A N 1
ATOM 868 C CA . ASN A 1 107 ? -6.736 -29.881 -11.998 1.00 46.22 107 ASN A CA 1
ATOM 869 C C . ASN A 1 107 ? -6.746 -28.727 -10.969 1.00 46.22 107 ASN A C 1
ATOM 871 O O . ASN A 1 107 ? -6.104 -28.848 -9.925 1.00 46.22 107 ASN A O 1
ATOM 875 N N . PRO A 1 108 ? -7.431 -27.599 -11.226 1.00 39.28 108 PRO A N 1
ATOM 876 C CA . PRO A 1 108 ? -7.358 -26.399 -10.391 1.00 39.28 108 PRO A CA 1
ATOM 877 C C . PRO A 1 108 ? -8.325 -26.474 -9.196 1.00 39.28 108 PRO A C 1
ATOM 879 O O . PRO A 1 108 ? -9.282 -25.706 -9.111 1.00 39.28 108 PRO A O 1
ATOM 882 N N . GLY A 1 109 ? -8.088 -27.415 -8.277 1.00 36.75 109 GLY A N 1
ATOM 883 C CA . GLY A 1 109 ? -8.960 -27.637 -7.116 1.00 36.75 109 GLY A CA 1
ATOM 884 C C . GLY A 1 109 ? -8.285 -28.126 -5.835 1.00 36.75 109 GLY A C 1
ATOM 885 O O . GLY A 1 109 ? -8.987 -28.318 -4.846 1.00 36.75 109 GLY A O 1
ATOM 886 N N . GLU A 1 110 ? -6.963 -28.314 -5.804 1.00 32.59 110 GLU A N 1
ATOM 887 C CA . GLU A 1 110 ? -6.288 -28.727 -4.569 1.00 32.59 110 GLU A CA 1
ATOM 888 C C . GLU A 1 110 ? -5.843 -27.522 -3.723 1.00 32.59 110 GLU A C 1
ATOM 890 O O . GLU A 1 110 ? -5.296 -26.552 -4.260 1.00 32.59 110 GLU A O 1
ATOM 895 N N . PRO A 1 111 ? -6.074 -27.554 -2.397 1.00 41.22 111 PRO A N 1
ATOM 896 C CA . PRO A 1 111 ? -5.566 -26.531 -1.503 1.00 41.22 111 PRO A CA 1
ATOM 897 C C . PRO A 1 111 ? -4.044 -26.657 -1.419 1.00 41.22 111 PRO A C 1
ATOM 899 O O . PRO A 1 111 ? -3.518 -27.701 -1.044 1.00 41.22 111 PRO A O 1
ATOM 902 N N . VAL A 1 112 ? -3.344 -25.577 -1.766 1.00 47.88 112 VAL A N 1
ATOM 903 C CA . VAL A 1 112 ? -1.895 -25.466 -1.573 1.00 47.88 112 VAL A CA 1
ATOM 904 C C . VAL A 1 112 ? -1.648 -25.314 -0.072 1.00 47.88 112 VAL A C 1
ATOM 906 O O . VAL A 1 112 ? -1.917 -24.259 0.507 1.00 47.88 112 VAL A O 1
ATOM 909 N N . ASP A 1 113 ? -1.231 -26.403 0.567 1.00 47.12 113 ASP A N 1
ATOM 910 C CA . ASP A 1 113 ? -0.705 -26.400 1.927 1.00 47.12 113 ASP A CA 1
ATOM 911 C C . ASP A 1 113 ? 0.679 -25.744 1.905 1.00 47.12 113 ASP A C 1
ATOM 913 O O . ASP A 1 113 ? 1.619 -26.299 1.351 1.00 47.12 113 ASP A O 1
ATOM 917 N N . ASP A 1 114 ? 0.800 -24.543 2.470 1.00 43.59 114 ASP A N 1
ATOM 918 C CA . ASP A 1 114 ? 2.084 -23.852 2.625 1.00 43.59 114 ASP A CA 1
ATOM 919 C C . ASP A 1 114 ? 2.230 -23.368 4.077 1.00 43.59 114 ASP A C 1
ATOM 921 O O . ASP A 1 114 ? 2.317 -22.173 4.379 1.00 43.59 114 ASP A O 1
ATOM 925 N N . GLY A 1 115 ? 2.252 -24.327 5.005 1.00 41.19 115 GLY A N 1
ATOM 926 C CA . GLY A 1 115 ? 2.636 -24.134 6.406 1.00 41.19 115 GLY A CA 1
ATOM 927 C C . GLY A 1 115 ? 4.141 -23.918 6.633 1.00 41.19 115 GLY A C 1
ATOM 928 O O . GLY A 1 115 ? 4.579 -23.869 7.780 1.00 41.19 115 GLY A O 1
ATOM 929 N N . GLU A 1 116 ? 4.961 -23.772 5.588 1.00 44.22 116 GLU A N 1
ATOM 930 C CA . GLU A 1 116 ? 6.397 -24.039 5.710 1.00 44.22 116 GLU A CA 1
ATOM 931 C C . GLU A 1 116 ? 7.296 -23.068 4.919 1.00 44.22 116 GLU A C 1
ATOM 933 O O . GLU A 1 116 ? 8.018 -23.461 4.015 1.00 44.22 116 GLU A O 1
ATOM 938 N N . SER A 1 117 ? 7.307 -21.759 5.222 1.00 46.09 117 SER A N 1
ATOM 939 C CA . SER A 1 117 ? 8.325 -20.879 4.599 1.00 46.09 117 SER A CA 1
ATOM 940 C C . SER A 1 117 ? 8.624 -19.566 5.338 1.00 46.09 117 SER A C 1
ATOM 942 O O . SER A 1 117 ? 8.720 -18.497 4.726 1.00 46.09 117 SER A O 1
ATOM 944 N N . LEU A 1 118 ? 8.833 -19.609 6.656 1.00 43.59 118 LEU A N 1
ATOM 945 C CA . LEU A 1 118 ? 9.470 -18.488 7.372 1.00 43.59 118 LEU A CA 1
ATOM 946 C C . LEU A 1 118 ? 10.924 -18.774 7.779 1.00 43.59 118 LEU A C 1
ATOM 948 O O . LEU A 1 118 ? 11.712 -17.832 7.855 1.00 43.59 118 LEU A O 1
ATOM 952 N N . HIS A 1 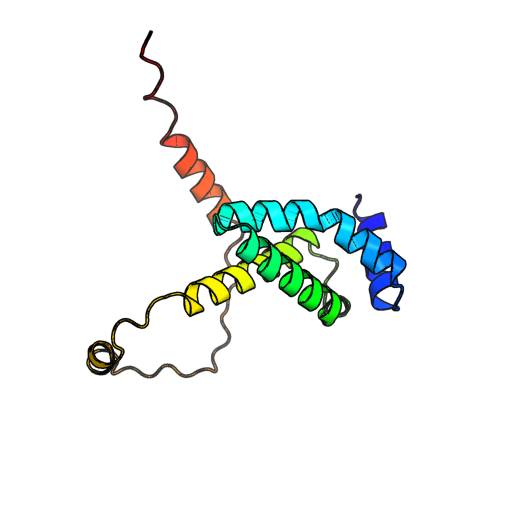119 ? 11.318 -20.041 7.936 1.00 42.12 119 HIS A N 1
ATOM 953 C CA . HIS A 1 119 ? 12.687 -20.402 8.326 1.00 42.12 119 HIS A CA 1
ATOM 954 C C . HIS A 1 119 ? 13.681 -20.406 7.146 1.00 42.12 119 HIS A C 1
ATOM 956 O O . HIS A 1 119 ? 14.763 -19.832 7.265 1.00 42.12 119 HIS A O 1
ATOM 962 N N . SER A 1 120 ? 13.301 -20.888 5.956 1.00 46.22 120 SER A N 1
ATOM 963 C CA . SER A 1 120 ? 14.265 -21.094 4.854 1.00 46.22 120 SER A CA 1
ATOM 964 C C . SER A 1 120 ? 14.854 -19.815 4.235 1.00 46.22 120 SER A C 1
ATOM 966 O O . SER A 1 120 ? 15.930 -19.850 3.643 1.00 46.22 120 SER A O 1
ATOM 968 N N . ARG A 1 121 ? 14.213 -18.645 4.384 1.00 44.72 121 ARG A N 1
ATOM 969 C CA . ARG A 1 121 ? 14.738 -17.384 3.806 1.00 44.72 121 ARG A CA 1
ATOM 970 C C . ARG A 1 121 ? 15.878 -16.777 4.622 1.00 44.72 121 ARG A C 1
ATOM 972 O O . ARG A 1 121 ? 16.663 -16.012 4.065 1.00 44.72 121 ARG A O 1
ATOM 979 N N . ARG A 1 122 ? 15.970 -17.093 5.917 1.00 41.88 122 ARG A N 1
ATOM 980 C CA . ARG A 1 122 ? 17.017 -16.569 6.804 1.00 41.88 122 ARG A CA 1
ATOM 981 C C . ARG A 1 122 ? 18.327 -17.341 6.619 1.00 41.88 122 ARG A C 1
ATOM 983 O O . ARG A 1 122 ? 19.373 -16.708 6.484 1.00 41.88 122 ARG A O 1
ATOM 990 N N . ASP A 1 123 ? 18.237 -18.659 6.459 1.00 47.28 123 ASP A N 1
ATOM 991 C CA . ASP A 1 123 ? 19.398 -19.528 6.238 1.00 47.28 123 ASP A CA 1
ATOM 992 C C . ASP A 1 123 ? 20.013 -19.328 4.847 1.00 47.28 123 ASP A C 1
ATOM 994 O O . ASP A 1 123 ? 21.232 -19.228 4.715 1.00 47.28 123 ASP A O 1
ATOM 998 N N . MET A 1 124 ? 19.191 -19.141 3.804 1.00 49.78 124 MET A N 1
ATOM 999 C CA . MET A 1 124 ? 19.696 -18.841 2.454 1.00 49.78 124 MET A CA 1
ATOM 1000 C C . MET A 1 124 ? 20.404 -17.480 2.373 1.00 49.78 124 MET A C 1
ATOM 1002 O O . MET A 1 124 ? 21.375 -17.338 1.629 1.00 49.78 124 MET A O 1
ATOM 1006 N N . LEU A 1 125 ? 19.959 -16.482 3.150 1.00 50.53 125 LEU A N 1
ATOM 1007 C CA . LEU A 1 125 ? 20.612 -15.171 3.204 1.00 50.53 125 LEU A CA 1
ATOM 1008 C C . LEU A 1 125 ? 21.960 -15.250 3.940 1.00 50.53 125 LEU A C 1
ATOM 1010 O O . LEU A 1 125 ? 22.930 -14.638 3.497 1.00 50.53 125 LEU A O 1
ATOM 1014 N N . GLN A 1 126 ? 22.044 -16.035 5.021 1.00 42.59 126 GLN A N 1
ATOM 1015 C CA . GLN A 1 126 ? 23.300 -16.273 5.742 1.00 42.59 126 GLN A CA 1
ATOM 1016 C C . GLN A 1 126 ? 24.307 -17.064 4.897 1.00 42.59 126 GLN A C 1
ATOM 1018 O O . GLN A 1 126 ? 25.479 -16.694 4.849 1.00 42.59 126 GLN A O 1
ATOM 1023 N N . HIS A 1 127 ? 23.855 -18.075 4.150 1.00 42.44 127 HIS A N 1
ATOM 1024 C CA . HIS A 1 127 ? 24.720 -18.833 3.243 1.00 42.44 127 HIS A CA 1
ATOM 1025 C C . HIS A 1 127 ? 25.244 -17.995 2.065 1.00 42.44 127 HIS A C 1
ATOM 1027 O O . HIS A 1 127 ? 26.392 -18.164 1.652 1.00 42.44 127 HIS A O 1
ATOM 1033 N N . ALA A 1 128 ? 24.431 -17.079 1.528 1.00 44.75 128 ALA A N 1
ATOM 1034 C CA . ALA A 1 128 ? 24.838 -16.197 0.435 1.00 44.75 128 ALA A CA 1
ATOM 1035 C C . ALA A 1 128 ? 25.829 -15.109 0.889 1.00 44.75 128 ALA A C 1
ATOM 1037 O O . ALA A 1 128 ? 26.740 -14.761 0.140 1.00 44.75 128 ALA A O 1
ATOM 1038 N N . LEU A 1 129 ? 25.698 -14.609 2.124 1.00 42.88 129 LEU A N 1
ATOM 1039 C CA . LEU A 1 129 ? 26.612 -13.611 2.693 1.00 42.88 129 LEU A CA 1
ATOM 1040 C C . LEU A 1 129 ? 27.991 -14.190 3.054 1.00 42.88 129 LEU A C 1
ATOM 1042 O O . LEU A 1 129 ? 28.977 -13.465 2.977 1.00 42.88 129 LEU A O 1
ATOM 1046 N N . MET A 1 130 ? 28.098 -15.490 3.357 1.00 43.56 130 MET A N 1
ATOM 1047 C CA . MET A 1 130 ? 29.397 -16.148 3.585 1.00 43.56 130 MET A CA 1
ATOM 1048 C C . MET A 1 130 ? 30.212 -16.399 2.303 1.00 43.56 130 MET A C 1
ATOM 1050 O O . MET A 1 130 ? 31.387 -16.742 2.391 1.00 43.56 130 MET A O 1
ATOM 1054 N N . ARG A 1 131 ? 29.628 -16.223 1.108 1.00 44.81 131 ARG A N 1
ATOM 1055 C CA . ARG A 1 131 ? 30.324 -16.416 -0.180 1.00 44.81 131 ARG A CA 1
ATOM 1056 C C . ARG A 1 131 ? 30.901 -15.137 -0.796 1.00 44.81 131 ARG A C 1
ATOM 1058 O O . ARG A 1 131 ? 31.446 -15.209 -1.890 1.00 44.81 131 ARG A O 1
ATOM 1065 N N . LEU A 1 132 ? 30.800 -13.986 -0.125 1.00 46.59 132 LEU A N 1
ATOM 1066 C CA . LEU A 1 132 ? 31.227 -12.692 -0.684 1.00 46.59 132 LEU A CA 1
ATOM 1067 C C . LEU A 1 132 ? 32.177 -11.877 0.206 1.00 46.59 132 LEU A C 1
ATOM 1069 O O . LEU A 1 132 ? 32.344 -10.681 -0.015 1.00 46.59 132 LEU A O 1
ATOM 1073 N N . SER A 1 133 ? 32.862 -12.490 1.173 1.00 54.81 133 SER A N 1
ATOM 1074 C CA . SER A 1 133 ? 33.838 -11.767 2.000 1.00 54.81 133 SER A CA 1
ATOM 1075 C C . SER A 1 133 ? 35.175 -12.490 2.132 1.00 54.81 133 SER A C 1
ATOM 1077 O O . SER A 1 133 ? 35.582 -12.806 3.246 1.00 54.81 133 SER A O 1
ATOM 1079 N N . THR A 1 134 ? 35.868 -12.709 1.010 1.00 50.81 134 THR A N 1
ATOM 1080 C CA . THR A 1 134 ? 37.327 -12.941 1.017 1.00 50.81 134 THR A CA 1
ATOM 1081 C C . THR A 1 134 ? 38.018 -12.719 -0.339 1.00 50.81 134 THR A C 1
ATOM 1083 O O . THR A 1 134 ? 39.054 -13.323 -0.564 1.00 50.81 134 THR A O 1
ATOM 1086 N N . GLU A 1 135 ? 37.516 -11.881 -1.265 1.00 46.44 135 GLU A N 1
ATOM 1087 C CA . GLU A 1 135 ? 38.221 -11.752 -2.567 1.00 46.44 135 GLU A CA 1
ATOM 1088 C C . GLU A 1 135 ? 38.097 -10.419 -3.332 1.00 46.44 135 GLU A C 1
ATOM 1090 O O . GLU A 1 135 ? 38.306 -10.377 -4.537 1.00 46.44 135 GLU A O 1
ATOM 1095 N N . GLN A 1 136 ? 37.820 -9.295 -2.657 1.00 43.34 136 GLN A N 1
ATOM 1096 C CA . GLN A 1 136 ? 38.023 -7.952 -3.246 1.00 43.34 136 GLN A CA 1
ATOM 1097 C C . GLN A 1 136 ? 38.629 -6.964 -2.241 1.00 43.34 136 GLN A C 1
ATOM 1099 O O . GLN A 1 136 ? 38.183 -5.828 -2.090 1.00 43.34 136 GLN A O 1
ATOM 1104 N N . ARG A 1 137 ? 39.669 -7.411 -1.532 1.00 46.88 137 ARG A N 1
ATOM 1105 C CA . ARG A 1 137 ? 40.599 -6.525 -0.827 1.00 46.88 137 ARG A CA 1
ATOM 1106 C C . ARG A 1 137 ? 41.983 -6.669 -1.438 1.00 46.88 137 ARG A C 1
ATOM 1108 O O . ARG A 1 137 ? 42.901 -7.116 -0.776 1.00 46.88 137 ARG A O 1
ATOM 1115 N N . GLU A 1 138 ? 42.098 -6.310 -2.704 1.00 41.19 138 GLU A N 1
ATOM 1116 C CA . GLU A 1 138 ? 43.365 -5.980 -3.343 1.00 41.19 138 GLU A CA 1
ATOM 1117 C C . GLU A 1 138 ? 43.031 -5.199 -4.611 1.00 41.19 138 GLU A C 1
ATOM 1119 O O . GLU A 1 138 ? 42.331 -5.709 -5.480 1.00 41.19 138 GLU A O 1
ATOM 1124 N N . ILE A 1 139 ? 43.424 -3.926 -4.637 1.00 40.66 139 ILE A N 1
ATOM 1125 C CA . ILE A 1 139 ? 44.072 -3.207 -5.743 1.00 40.66 139 ILE A CA 1
ATOM 1126 C C . ILE A 1 139 ? 44.181 -1.740 -5.277 1.00 40.66 139 ILE A C 1
ATOM 1128 O O . ILE A 1 139 ? 43.220 -0.982 -5.358 1.00 40.66 139 ILE A O 1
ATOM 1132 N N . ILE A 1 140 ? 45.383 -1.449 -4.753 1.00 40.81 140 ILE A N 1
ATOM 1133 C CA . ILE A 1 140 ? 46.086 -0.162 -4.538 1.00 40.81 140 ILE A CA 1
ATOM 1134 C C . ILE A 1 140 ? 45.376 0.902 -3.690 1.00 40.81 140 ILE A C 1
ATOM 1136 O O . ILE A 1 140 ? 44.486 1.612 -4.202 1.00 40.81 140 ILE A O 1
#

Radius of gyration: 20.36 Å; chains: 1; bounding box: 61×46×49 Å